Protein AF-A0A9W6XJE7-F1 (afdb_monomer_lite)

Organism: NCBI:txid1490495

Sequence (95 aa):
MEDYARTVHPLLSKLEAVMARRGRRKSQLAGIDLNWSVEDAAAFMTVVDMLATSNKQHFGDADARACLLTDASNTGWSIVVSQVRGWVDGKTVAE

Foldseek 3Di:
DVVLCVLCVVVVVQVVVVCVVQNDDPVSCPPDDDDDDPSNVVSVVVNVVVVVVVDDDDDDDPQWDWDWDKDADPVGIDIDIDTHNDDDPPDDPDD

Radius of gyration: 18.78 Å; chains: 1; bounding box: 41×26×46 Å

Structure (mmCIF, N/CA/C/O backbone):
data_AF-A0A9W6XJE7-F1
#
_entry.id   AF-A0A9W6XJE7-F1
#
loop_
_atom_site.group_PDB
_atom_site.id
_atom_site.type_symbol
_atom_site.label_atom_id
_atom_site.label_alt_id
_atom_site.label_comp_id
_atom_site.label_asym_id
_atom_site.label_entity_id
_atom_site.label_seq_id
_atom_site.pdbx_PDB_ins_code
_atom_site.Cartn_x
_atom_site.Cartn_y
_atom_site.Cartn_z
_atom_site.occupancy
_atom_site.B_iso_or_equiv
_atom_site.auth_seq_id
_atom_site.auth_comp_id
_atom_site.auth_asym_id
_atom_site.auth_atom_id
_atom_site.pdbx_PDB_model_num
ATOM 1 N N . MET A 1 1 ? 12.786 3.984 7.413 1.00 56.44 1 MET A N 1
ATOM 2 C CA . MET A 1 1 ? 12.170 4.741 6.297 1.00 56.44 1 MET A CA 1
ATOM 3 C C . MET A 1 1 ? 13.186 5.164 5.233 1.00 56.44 1 MET A C 1
ATOM 5 O O . MET A 1 1 ? 12.776 5.324 4.094 1.00 56.44 1 MET A O 1
ATOM 9 N N . GLU A 1 2 ? 14.487 5.287 5.549 1.00 56.19 2 GLU A N 1
ATOM 10 C CA . GLU A 1 2 ? 15.542 5.543 4.542 1.00 56.19 2 GLU A CA 1
ATOM 11 C C . GLU A 1 2 ? 15.591 4.507 3.408 1.00 56.19 2 GLU A C 1
ATOM 13 O O . GLU A 1 2 ? 15.889 4.867 2.272 1.00 56.19 2 GLU A O 1
ATOM 18 N N . ASP A 1 3 ? 15.252 3.246 3.687 1.00 78.31 3 ASP A N 1
ATOM 19 C CA . ASP A 1 3 ? 15.330 2.187 2.676 1.00 78.31 3 ASP A CA 1
ATOM 20 C C . ASP A 1 3 ? 14.194 2.266 1.642 1.00 78.31 3 ASP A C 1
ATOM 22 O O . ASP A 1 3 ? 14.429 2.120 0.449 1.00 78.31 3 ASP A O 1
ATOM 26 N N . TYR A 1 4 ? 12.982 2.652 2.062 1.00 84.00 4 TYR A N 1
ATOM 27 C CA . TYR A 1 4 ? 11.827 2.778 1.162 1.00 84.00 4 TYR A CA 1
ATOM 28 C C . TYR A 1 4 ? 12.077 3.772 0.024 1.00 84.00 4 TYR A C 1
ATOM 30 O O . TYR A 1 4 ? 11.832 3.472 -1.142 1.00 84.00 4 TYR A O 1
ATOM 38 N N . ALA A 1 5 ? 12.604 4.958 0.350 1.00 86.38 5 ALA A N 1
ATOM 39 C CA . ALA A 1 5 ? 12.897 5.975 -0.655 1.00 86.38 5 ALA A CA 1
ATOM 40 C C . ALA A 1 5 ? 13.918 5.468 -1.685 1.00 86.38 5 ALA A C 1
ATOM 42 O O . ALA A 1 5 ? 13.762 5.723 -2.877 1.00 86.38 5 ALA A O 1
ATOM 43 N N . ARG A 1 6 ? 14.925 4.706 -1.237 1.00 88.25 6 ARG A N 1
ATOM 44 C CA . ARG A 1 6 ? 15.942 4.110 -2.109 1.00 88.25 6 ARG A CA 1
ATOM 45 C C . ARG A 1 6 ? 15.355 3.014 -2.998 1.00 88.25 6 ARG A C 1
ATOM 47 O O . ARG A 1 6 ? 15.658 2.998 -4.185 1.00 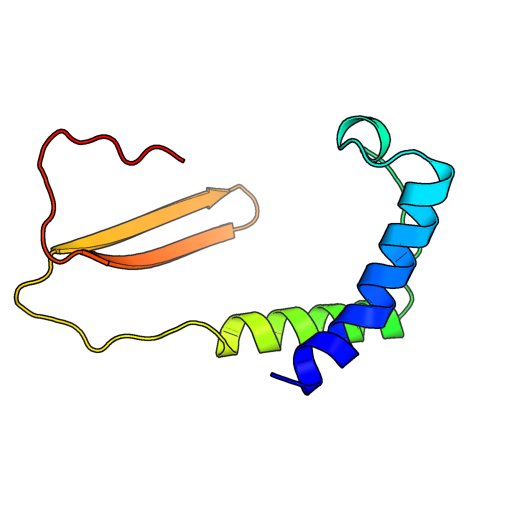88.25 6 ARG A O 1
ATOM 54 N N . THR A 1 7 ? 14.494 2.154 -2.458 1.00 88.50 7 THR A N 1
ATOM 55 C CA . THR A 1 7 ? 13.829 1.075 -3.207 1.00 88.50 7 THR A CA 1
ATOM 56 C C . THR A 1 7 ? 12.852 1.612 -4.253 1.00 88.50 7 THR A C 1
ATOM 58 O O . THR A 1 7 ? 12.774 1.081 -5.357 1.00 88.50 7 THR A O 1
ATOM 61 N N . VAL A 1 8 ? 12.132 2.696 -3.947 1.00 91.44 8 VAL A N 1
ATOM 62 C CA . VAL A 1 8 ? 11.158 3.306 -4.869 1.00 91.44 8 VAL A CA 1
ATOM 63 C C . VAL A 1 8 ? 11.827 4.151 -5.955 1.00 91.44 8 VAL A C 1
ATOM 65 O O . VAL A 1 8 ? 11.294 4.263 -7.060 1.00 91.44 8 VAL A O 1
ATOM 68 N N . HIS A 1 9 ? 12.983 4.757 -5.673 1.00 91.38 9 HIS A N 1
ATOM 69 C CA . HIS A 1 9 ? 13.608 5.738 -6.564 1.00 91.38 9 HIS A CA 1
ATOM 70 C C . HIS A 1 9 ? 13.817 5.261 -8.019 1.00 91.38 9 HIS A C 1
ATOM 72 O O . HIS A 1 9 ? 13.508 6.037 -8.931 1.00 91.38 9 HIS A O 1
ATOM 78 N N . PRO A 1 10 ? 14.267 4.019 -8.291 1.00 90.81 10 PRO A N 1
ATOM 79 C CA . PRO A 1 10 ? 14.405 3.517 -9.659 1.00 90.81 10 PRO A CA 1
ATOM 80 C C . PRO A 1 10 ? 13.066 3.445 -10.406 1.00 90.81 10 PRO A C 1
ATOM 82 O O . PRO A 1 10 ? 12.968 3.900 -11.548 1.00 90.81 10 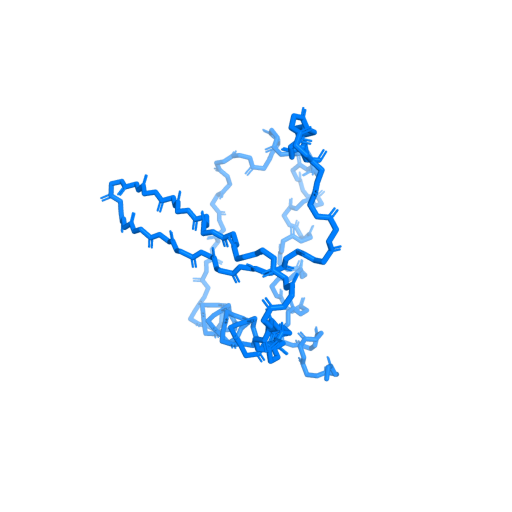PRO A O 1
ATOM 85 N N . LEU A 1 11 ? 12.013 2.957 -9.741 1.00 93.38 11 LEU A N 1
ATOM 86 C CA . LEU A 1 11 ? 10.664 2.856 -10.309 1.00 93.38 11 LEU A CA 1
ATOM 87 C C . LEU A 1 11 ? 10.087 4.244 -10.608 1.00 93.38 11 LEU A C 1
ATOM 89 O O . LEU A 1 11 ? 9.523 4.475 -11.679 1.00 93.38 11 LEU A O 1
ATOM 93 N N . LEU A 1 12 ? 10.284 5.192 -9.686 1.00 92.25 12 LEU A N 1
ATOM 94 C CA . LEU A 1 12 ? 9.851 6.575 -9.869 1.00 92.25 12 LEU A CA 1
ATOM 95 C C . LEU A 1 12 ? 10.596 7.245 -11.028 1.00 92.25 12 LEU A C 1
ATOM 97 O O . LEU A 1 12 ? 9.967 7.879 -11.870 1.00 92.25 12 LEU A O 1
ATOM 101 N N . SER A 1 13 ? 11.913 7.060 -11.122 1.00 92.69 13 SER A N 1
ATOM 102 C CA . SER A 1 13 ? 12.728 7.617 -12.211 1.00 92.69 13 SER A CA 1
ATOM 103 C C . SER A 1 13 ? 12.279 7.102 -13.580 1.00 92.69 13 SER A C 1
ATOM 105 O O . SER A 1 13 ? 12.211 7.859 -14.550 1.00 92.69 13 SER A O 1
ATOM 107 N N . LYS A 1 14 ? 11.912 5.819 -13.657 1.00 91.25 14 LYS A N 1
ATOM 108 C CA . LYS A 1 14 ? 11.363 5.205 -14.870 1.00 91.25 14 LYS A CA 1
ATOM 109 C C . LYS A 1 14 ? 10.026 5.834 -15.270 1.00 91.25 14 LYS A C 1
ATOM 111 O O . LYS A 1 14 ? 9.832 6.173 -16.439 1.00 91.25 14 LYS A O 1
ATOM 116 N N . LEU A 1 15 ? 9.123 6.023 -14.306 1.00 90.81 15 LEU A N 1
ATOM 117 C CA . LEU A 1 15 ? 7.840 6.684 -14.536 1.00 90.81 15 LEU A CA 1
ATOM 118 C C . LEU A 1 15 ? 8.033 8.145 -14.973 1.00 90.81 15 LEU A C 1
ATOM 120 O O . LEU A 1 15 ? 7.422 8.582 -15.946 1.00 90.81 15 LEU A O 1
ATOM 124 N N . GLU A 1 16 ? 8.938 8.877 -14.325 1.00 92.38 16 GLU A N 1
ATOM 125 C CA . GLU A 1 16 ? 9.280 10.260 -14.673 1.00 92.38 16 GLU A CA 1
ATOM 126 C C . GLU A 1 16 ? 9.809 10.387 -16.105 1.00 92.38 16 GLU A C 1
ATOM 128 O O . GLU A 1 16 ? 9.384 11.276 -16.845 1.00 92.38 16 GLU A O 1
ATOM 133 N N . ALA A 1 17 ? 10.670 9.466 -16.550 1.00 91.38 17 ALA A N 1
ATOM 134 C CA . ALA A 1 17 ? 11.182 9.460 -17.921 1.00 91.38 17 ALA A CA 1
ATOM 135 C C . ALA A 1 17 ? 10.062 9.317 -18.969 1.00 91.38 17 ALA A C 1
ATOM 137 O O . ALA A 1 17 ? 10.129 9.894 -20.057 1.00 91.38 17 ALA A O 1
ATOM 138 N N . VAL A 1 18 ? 9.012 8.566 -18.642 1.00 90.31 18 VAL A N 1
ATOM 139 C CA . VAL A 1 18 ? 7.836 8.378 -19.500 1.00 90.31 18 VAL A CA 1
ATOM 140 C C . VAL A 1 18 ? 6.941 9.614 -19.467 1.00 90.31 18 VAL A C 1
ATOM 142 O O . VAL A 1 18 ? 6.539 10.120 -20.519 1.00 90.31 18 VAL A O 1
ATOM 145 N N . MET A 1 19 ? 6.689 10.149 -18.272 1.00 92.56 19 MET A N 1
ATOM 146 C CA . MET A 1 19 ? 5.906 11.368 -18.067 1.00 92.56 19 MET A CA 1
ATOM 147 C C . MET A 1 19 ? 6.535 12.582 -18.756 1.00 92.56 19 MET A C 1
ATOM 149 O O . MET A 1 19 ? 5.815 13.410 -19.312 1.00 92.56 19 MET A O 1
ATOM 153 N N . ALA A 1 20 ? 7.866 12.674 -18.787 1.00 91.38 20 ALA A N 1
ATOM 154 C CA . ALA A 1 20 ? 8.587 13.725 -19.501 1.00 91.38 20 ALA A CA 1
ATOM 155 C C . ALA A 1 20 ? 8.354 13.682 -21.023 1.00 91.38 20 ALA A C 1
ATOM 157 O O . ALA A 1 20 ? 8.369 14.723 -21.674 1.00 91.38 20 ALA A O 1
ATOM 158 N N . ARG A 1 21 ? 8.107 12.496 -21.598 1.00 88.62 21 ARG A N 1
ATOM 159 C CA . ARG A 1 21 ? 7.890 12.310 -23.045 1.00 88.62 21 ARG A CA 1
ATOM 160 C C . ARG A 1 21 ? 6.430 12.466 -23.465 1.00 88.62 21 ARG A C 1
ATOM 162 O O . ARG A 1 21 ? 6.161 12.923 -24.570 1.00 88.62 21 ARG A O 1
ATOM 169 N N . ARG A 1 22 ? 5.489 12.034 -22.622 1.00 86.38 22 ARG A N 1
ATOM 170 C CA . ARG A 1 22 ? 4.054 11.937 -22.962 1.00 86.38 22 ARG A CA 1
ATOM 171 C C . ARG A 1 22 ? 3.193 13.021 -22.314 1.00 86.38 22 ARG A C 1
ATOM 173 O O . ARG A 1 22 ? 2.105 13.310 -22.805 1.00 86.38 22 ARG A O 1
ATOM 180 N N . GLY A 1 23 ? 3.683 13.640 -21.244 1.00 87.31 23 GLY A N 1
ATOM 181 C CA . GLY A 1 23 ? 2.914 14.524 -20.376 1.00 87.31 23 GLY A CA 1
ATOM 182 C C . GLY A 1 23 ? 2.507 13.831 -19.075 1.00 87.31 23 GLY A C 1
ATOM 183 O O . GLY A 1 23 ? 2.568 12.613 -18.938 1.00 87.31 23 GLY A O 1
ATOM 184 N N . ARG A 1 24 ? 2.119 14.634 -18.080 1.00 90.88 24 ARG A N 1
ATOM 185 C CA . ARG A 1 24 ? 1.914 14.178 -16.692 1.00 90.88 24 ARG A CA 1
ATOM 186 C C . ARG A 1 24 ? 0.452 13.852 -16.367 1.00 90.88 24 ARG A C 1
ATOM 188 O O . ARG A 1 24 ? 0.167 13.378 -15.273 1.00 90.88 24 ARG A O 1
ATOM 195 N N . ARG A 1 25 ? -0.494 14.141 -17.270 1.00 90.62 25 ARG A N 1
ATOM 196 C CA . ARG A 1 25 ? -1.927 13.925 -17.009 1.00 90.62 25 ARG A CA 1
ATOM 197 C C . ARG A 1 25 ? -2.290 12.454 -17.201 1.00 90.62 25 ARG A C 1
ATOM 199 O O . ARG A 1 25 ? -1.832 11.824 -18.148 1.00 90.62 25 ARG A O 1
ATOM 206 N N . LYS A 1 26 ? -3.202 11.936 -16.372 1.00 84.44 26 LYS A N 1
ATOM 207 C CA . LYS A 1 26 ? -3.693 10.545 -16.445 1.00 84.44 26 LYS A CA 1
ATOM 208 C C . LYS A 1 26 ? -4.180 10.156 -17.848 1.00 84.44 26 LYS A C 1
ATOM 210 O O . LYS A 1 26 ? -3.861 9.074 -18.320 1.00 84.44 26 LYS A O 1
ATOM 215 N N . SER A 1 27 ? -4.879 11.057 -18.543 1.00 90.25 27 SER A N 1
ATOM 216 C CA . SER A 1 27 ? -5.339 10.834 -19.923 1.00 90.25 27 SER A CA 1
ATOM 217 C C . SER A 1 27 ? -4.207 10.688 -20.945 1.00 90.25 27 SER A C 1
ATOM 219 O O . SER A 1 27 ? -4.400 10.042 -21.965 1.00 90.25 27 SER A O 1
ATOM 221 N N . GLN A 1 28 ? -3.030 11.260 -20.678 1.00 87.06 28 GLN A N 1
ATOM 222 C CA . GLN A 1 28 ? -1.845 11.163 -21.539 1.00 87.06 28 GLN A CA 1
ATOM 223 C C . GLN A 1 28 ? -1.009 9.908 -21.250 1.00 87.06 28 GLN A C 1
ATOM 225 O O . GLN A 1 28 ? -0.194 9.510 -22.080 1.00 87.06 28 GLN A O 1
ATOM 230 N N . LEU A 1 29 ? -1.200 9.310 -20.070 1.00 86.44 29 LEU A N 1
ATOM 231 C CA . LEU A 1 29 ? -0.489 8.117 -19.608 1.00 86.44 29 LEU A CA 1
ATOM 232 C C . LEU A 1 29 ? -1.300 6.827 -19.782 1.00 86.44 29 LEU A C 1
ATOM 234 O O . LEU A 1 29 ? -0.763 5.732 -19.626 1.00 86.44 29 LEU A O 1
ATOM 238 N N . ALA A 1 30 ? -2.589 6.946 -20.101 1.00 87.00 30 ALA A N 1
ATOM 239 C CA . ALA A 1 30 ? -3.456 5.808 -20.353 1.00 87.00 30 ALA A CA 1
ATOM 240 C C . ALA A 1 30 ? -2.948 4.992 -21.555 1.00 87.00 30 ALA A C 1
ATOM 242 O O . ALA A 1 30 ? -2.696 5.545 -22.625 1.00 87.00 30 ALA A O 1
ATOM 243 N N . GLY A 1 31 ? -2.807 3.677 -21.370 1.00 82.56 31 GLY A N 1
ATOM 244 C CA . GLY A 1 31 ? -2.368 2.757 -22.425 1.00 82.56 31 GLY A CA 1
ATOM 245 C C . GLY A 1 31 ? -0.878 2.833 -22.767 1.00 82.56 31 GLY A C 1
ATOM 246 O O . GLY A 1 31 ? -0.487 2.384 -23.839 1.00 82.56 31 GLY A O 1
ATOM 247 N N . ILE A 1 32 ? -0.041 3.418 -21.903 1.00 84.81 32 ILE A N 1
ATOM 248 C CA . ILE A 1 32 ? 1.409 3.344 -22.090 1.00 84.81 32 ILE A CA 1
ATOM 249 C C . ILE A 1 32 ? 1.914 1.955 -21.714 1.00 84.81 32 ILE A C 1
ATOM 251 O O . ILE A 1 32 ? 1.773 1.527 -20.569 1.00 84.81 32 ILE A O 1
ATOM 255 N N . ASP A 1 33 ? 2.619 1.333 -22.653 1.00 81.50 33 ASP A N 1
ATOM 256 C CA . ASP A 1 33 ? 3.433 0.160 -22.375 1.00 81.50 33 ASP A CA 1
ATOM 257 C C . ASP A 1 33 ? 4.746 0.577 -21.707 1.00 81.50 33 ASP A C 1
ATOM 259 O O . ASP A 1 33 ? 5.601 1.259 -22.282 1.00 81.50 33 ASP A O 1
ATOM 263 N N . LEU A 1 34 ? 4.898 0.162 -20.453 1.00 86.81 34 LEU A N 1
ATOM 264 C CA . LEU A 1 34 ? 6.165 0.198 -19.739 1.00 86.81 34 LEU A CA 1
ATOM 265 C C . LEU A 1 34 ? 6.887 -1.123 -19.985 1.00 86.81 34 LEU A C 1
ATOM 267 O O . LEU A 1 34 ? 6.343 -2.186 -19.711 1.00 86.81 34 LEU A O 1
ATOM 271 N N . ASN A 1 35 ? 8.131 -1.069 -20.456 1.00 88.56 35 ASN A N 1
ATOM 272 C CA . ASN A 1 35 ? 8.968 -2.263 -20.494 1.00 88.56 35 ASN A CA 1
ATOM 273 C C . ASN A 1 35 ? 9.462 -2.579 -19.078 1.00 88.56 35 ASN A C 1
ATOM 275 O O . ASN A 1 35 ? 10.258 -1.808 -18.543 1.00 88.56 35 ASN A O 1
ATOM 279 N N . TRP A 1 36 ? 9.014 -3.684 -18.490 1.00 90.06 36 TRP A N 1
ATOM 280 C CA . TRP A 1 36 ? 9.436 -4.137 -17.163 1.00 90.06 36 TRP A CA 1
ATOM 281 C C . TRP A 1 36 ? 10.592 -5.125 -17.279 1.00 90.06 36 TRP A C 1
ATOM 283 O O . TRP A 1 36 ? 10.452 -6.164 -17.923 1.00 90.06 36 TRP A O 1
ATOM 293 N N . SER A 1 37 ? 11.729 -4.807 -16.660 1.00 91.44 37 SER A N 1
ATOM 294 C CA . SER A 1 37 ? 12.789 -5.796 -16.473 1.00 91.44 37 SER A CA 1
ATOM 295 C C . SER A 1 37 ? 12.493 -6.695 -15.266 1.00 91.44 37 SER A C 1
ATOM 297 O O . SER A 1 37 ? 11.583 -6.430 -14.473 1.00 91.44 37 SER A O 1
ATOM 299 N N . VAL A 1 38 ? 13.276 -7.765 -15.111 1.00 93.12 38 VAL A N 1
ATOM 300 C CA . VAL A 1 38 ? 13.189 -8.653 -13.939 1.00 93.12 38 VAL A CA 1
ATOM 301 C C . VAL A 1 38 ? 13.498 -7.874 -12.656 1.00 93.12 38 VAL A C 1
ATOM 303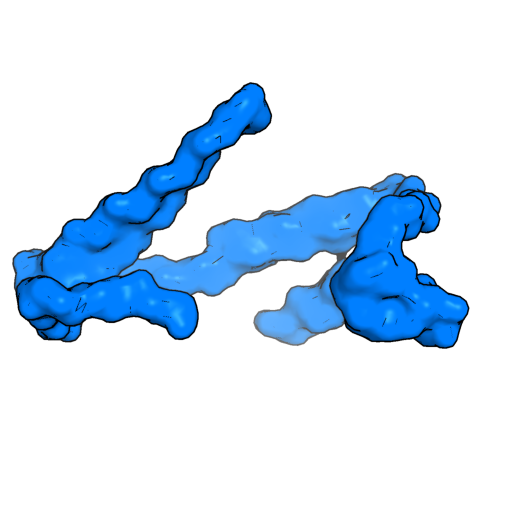 O O . VAL A 1 38 ? 12.847 -8.067 -11.632 1.00 93.12 38 VAL A O 1
ATOM 306 N N . GLU A 1 39 ? 14.444 -6.941 -12.728 1.00 90.38 39 GLU A N 1
ATOM 307 C CA . GLU A 1 39 ?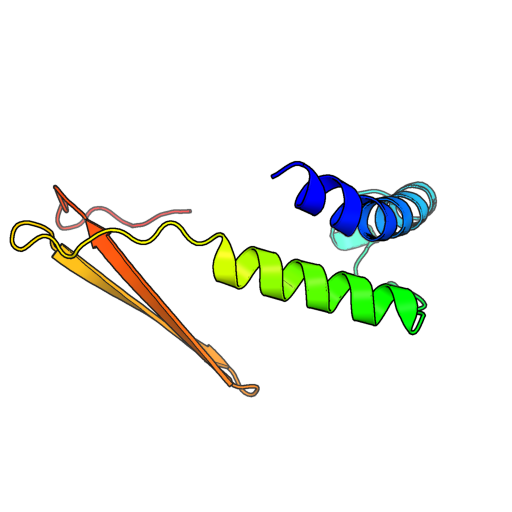 14.852 -6.080 -11.621 1.00 90.38 39 GLU A CA 1
ATOM 308 C C . GLU A 1 39 ? 13.751 -5.081 -11.245 1.00 90.38 39 GLU A C 1
ATOM 310 O O . GLU A 1 39 ? 13.497 -4.886 -10.058 1.00 90.38 39 GLU A O 1
ATOM 315 N N . ASP A 1 40 ? 13.055 -4.495 -12.228 1.00 90.94 40 ASP A N 1
ATOM 316 C CA . ASP A 1 40 ? 11.913 -3.608 -11.967 1.00 90.94 40 ASP A CA 1
ATOM 317 C C . ASP A 1 40 ? 10.791 -4.356 -11.239 1.00 90.94 40 ASP A C 1
ATOM 319 O O . ASP A 1 40 ? 10.227 -3.856 -10.264 1.00 90.94 40 ASP A O 1
ATOM 323 N N . ALA A 1 41 ? 10.475 -5.573 -11.695 1.00 91.94 41 ALA A N 1
ATOM 324 C CA . ALA A 1 41 ? 9.448 -6.403 -11.079 1.00 91.94 41 ALA A CA 1
ATO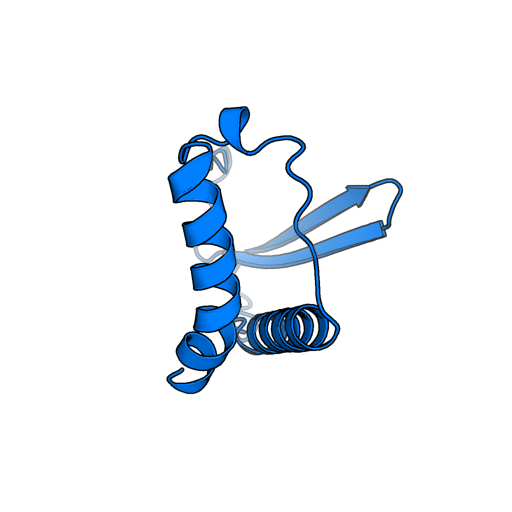M 325 C C . ALA A 1 41 ? 9.821 -6.771 -9.634 1.00 91.94 41 ALA A C 1
ATOM 327 O O . ALA A 1 41 ? 8.996 -6.639 -8.730 1.00 91.94 41 ALA A O 1
ATOM 328 N N . ALA A 1 42 ? 11.077 -7.160 -9.395 1.00 91.62 42 ALA A N 1
ATOM 329 C CA . ALA A 1 42 ? 11.579 -7.461 -8.057 1.00 91.62 42 ALA A CA 1
ATOM 330 C C . ALA A 1 42 ? 11.555 -6.229 -7.133 1.00 91.62 42 ALA A C 1
ATOM 332 O O . ALA A 1 42 ? 11.127 -6.321 -5.979 1.00 91.62 42 ALA A O 1
ATOM 333 N N . ALA A 1 43 ? 11.956 -5.059 -7.641 1.00 91.00 43 ALA A N 1
ATOM 334 C CA . ALA A 1 43 ? 11.898 -3.807 -6.892 1.00 91.00 43 ALA A CA 1
ATOM 335 C C . ALA A 1 43 ? 10.452 -3.430 -6.545 1.00 91.00 43 ALA A C 1
ATOM 337 O O . ALA A 1 43 ? 10.174 -3.057 -5.408 1.00 91.00 43 ALA A O 1
ATOM 338 N N . PHE A 1 44 ? 9.512 -3.583 -7.483 1.00 92.31 44 PHE A N 1
ATOM 339 C CA . PHE A 1 44 ? 8.097 -3.309 -7.234 1.00 92.31 44 PHE A CA 1
ATOM 340 C C . PHE A 1 44 ? 7.506 -4.241 -6.180 1.00 92.31 44 PHE A C 1
ATOM 342 O O . PHE A 1 44 ? 6.853 -3.762 -5.256 1.00 92.31 44 PHE A O 1
ATOM 349 N N . MET A 1 45 ? 7.794 -5.543 -6.250 1.00 93.06 45 MET A N 1
ATOM 350 C CA . MET A 1 45 ? 7.376 -6.489 -5.210 1.00 93.06 45 MET A CA 1
ATOM 351 C C . MET A 1 45 ? 7.954 -6.122 -3.841 1.00 93.06 45 MET A C 1
ATOM 353 O O . MET A 1 45 ? 7.234 -6.130 -2.848 1.00 93.06 45 MET A O 1
ATOM 357 N N . THR A 1 46 ? 9.215 -5.690 -3.792 1.00 91.69 46 THR A N 1
ATOM 358 C CA . THR A 1 46 ? 9.834 -5.213 -2.547 1.00 91.69 46 THR A CA 1
ATOM 359 C C . THR A 1 46 ? 9.099 -3.990 -1.984 1.00 91.69 46 THR A C 1
ATOM 361 O O . THR A 1 46 ? 8.861 -3.908 -0.781 1.00 91.69 46 THR A O 1
ATOM 364 N N . VAL A 1 47 ? 8.695 -3.041 -2.838 1.00 91.50 47 VAL A N 1
ATOM 365 C CA . VAL A 1 47 ? 7.884 -1.883 -2.420 1.00 91.50 47 VAL A CA 1
ATOM 366 C C . VAL A 1 47 ? 6.525 -2.326 -1.878 1.00 91.50 47 VAL A C 1
ATOM 368 O O . VAL A 1 47 ? 6.089 -1.798 -0.857 1.00 91.50 47 VAL A O 1
ATOM 371 N N . VAL A 1 48 ? 5.868 -3.300 -2.515 1.00 90.75 48 VAL A N 1
ATOM 372 C CA . VAL A 1 48 ? 4.593 -3.864 -2.040 1.00 90.75 48 VAL A CA 1
ATOM 373 C C . VAL A 1 48 ? 4.749 -4.487 -0.647 1.00 90.75 48 VAL A C 1
ATOM 375 O O . VAL A 1 48 ? 3.941 -4.196 0.236 1.00 90.75 48 VAL A O 1
ATOM 378 N N . ASP A 1 49 ? 5.817 -5.248 -0.404 1.00 89.75 49 ASP A N 1
ATOM 379 C CA . ASP A 1 49 ? 6.102 -5.840 0.912 1.00 89.75 49 ASP A CA 1
ATOM 380 C C . ASP A 1 49 ? 6.389 -4.771 1.981 1.00 89.75 49 ASP A C 1
ATOM 382 O O . ASP A 1 49 ? 5.898 -4.840 3.116 1.00 89.75 49 ASP A O 1
ATOM 386 N N . MET A 1 50 ? 7.144 -3.728 1.623 1.00 88.94 50 MET A N 1
ATOM 387 C CA . MET A 1 50 ? 7.370 -2.583 2.509 1.00 88.94 50 MET A CA 1
ATOM 388 C C . MET A 1 50 ? 6.059 -1.862 2.842 1.00 88.94 50 MET A C 1
ATOM 390 O O . MET A 1 50 ? 5.848 -1.475 3.989 1.00 88.94 50 MET A O 1
ATOM 394 N N . LEU A 1 51 ? 5.151 -1.703 1.874 1.00 86.31 51 LEU A N 1
ATOM 395 C CA . LEU A 1 51 ? 3.837 -1.104 2.112 1.00 86.31 51 LEU A CA 1
ATOM 396 C C . LEU A 1 51 ? 2.992 -1.964 3.054 1.00 86.31 51 LEU A C 1
ATOM 398 O O . LEU A 1 51 ? 2.428 -1.427 4.010 1.00 86.31 51 LEU A O 1
ATOM 402 N N . ALA A 1 52 ? 2.968 -3.282 2.845 1.00 83.19 52 ALA A N 1
ATOM 403 C CA . ALA A 1 52 ? 2.241 -4.220 3.698 1.00 83.19 52 ALA A CA 1
ATOM 404 C C . ALA A 1 52 ? 2.698 -4.147 5.167 1.00 83.19 52 ALA A C 1
ATOM 406 O O . ALA A 1 52 ? 1.877 -4.194 6.083 1.00 83.19 52 ALA A O 1
ATOM 407 N N . THR A 1 53 ? 4.002 -3.970 5.391 1.00 80.38 53 THR A N 1
ATOM 408 C CA . THR A 1 53 ? 4.611 -3.889 6.730 1.00 80.38 53 THR A CA 1
ATOM 409 C C . THR A 1 53 ? 4.614 -2.478 7.327 1.00 80.38 53 THR A C 1
ATOM 411 O O . THR A 1 53 ? 4.791 -2.320 8.533 1.00 80.38 53 THR A O 1
ATOM 414 N N . SER A 1 54 ? 4.378 -1.442 6.516 1.00 80.81 54 SER A N 1
ATOM 415 C CA . SER A 1 54 ? 4.331 -0.040 6.964 1.00 80.81 54 SER A CA 1
ATOM 416 C C . SER A 1 54 ? 3.004 0.379 7.599 1.00 80.81 54 SER A C 1
ATOM 418 O O . SER A 1 54 ? 2.894 1.491 8.127 1.00 80.81 54 SER A O 1
ATOM 420 N N . ASN A 1 55 ? 1.985 -0.481 7.530 1.00 75.62 55 ASN A N 1
ATOM 421 C CA . ASN A 1 55 ? 0.644 -0.124 7.956 1.00 75.62 55 ASN A CA 1
ATOM 422 C C . ASN A 1 55 ? 0.609 0.125 9.472 1.00 75.62 55 ASN A C 1
ATOM 424 O O . ASN A 1 55 ? 1.008 -0.726 10.269 1.00 75.62 55 ASN A O 1
ATOM 428 N N . LYS A 1 56 ? 0.140 1.310 9.881 1.00 75.00 56 LYS A N 1
ATOM 429 C CA . LYS A 1 56 ? 0.047 1.669 11.299 1.00 75.00 56 LYS A CA 1
ATOM 430 C C . LYS A 1 56 ? -1.058 0.846 11.940 1.00 75.00 56 LYS A C 1
ATOM 432 O O . LYS A 1 56 ? -2.239 1.154 11.802 1.00 75.00 56 LYS A O 1
ATOM 437 N N . GLN A 1 57 ? -0.664 -0.195 12.655 1.00 79.94 57 GLN A N 1
ATOM 438 C CA . GLN A 1 57 ? -1.589 -0.963 13.468 1.00 79.94 57 GLN A CA 1
ATOM 439 C C . GLN A 1 57 ? -1.867 -0.216 14.771 1.00 79.94 57 GLN A C 1
ATOM 441 O O . GLN A 1 57 ? -0.965 0.321 15.416 1.00 79.94 57 GLN A O 1
ATOM 446 N N . HIS A 1 58 ? -3.136 -0.187 15.153 1.00 79.81 58 HIS A N 1
ATOM 447 C CA . HIS A 1 58 ? -3.576 0.318 16.442 1.00 79.81 58 HIS A CA 1
ATOM 448 C C . HIS A 1 58 ? -4.165 -0.839 17.243 1.00 79.81 58 HIS A C 1
ATOM 450 O O . HIS A 1 58 ? -4.848 -1.696 16.684 1.00 79.81 58 HIS A O 1
ATOM 456 N N . PHE A 1 59 ? -3.921 -0.852 18.553 1.00 86.31 59 PHE A N 1
ATOM 457 C CA . PHE A 1 59 ? -4.649 -1.748 19.446 1.00 86.31 59 PHE A CA 1
ATOM 458 C C . PHE A 1 59 ? -6.143 -1.447 19.364 1.00 86.31 59 PHE A C 1
ATOM 460 O O . PHE A 1 59 ? -6.530 -0.281 19.239 1.00 86.31 59 PHE A O 1
ATOM 467 N N . GLY A 1 60 ? -6.960 -2.498 19.422 1.00 86.38 60 GLY A N 1
ATOM 468 C CA . GLY A 1 60 ? -8.407 -2.348 19.458 1.00 86.38 60 GLY A CA 1
ATOM 469 C C . GLY A 1 60 ? -8.826 -1.526 20.672 1.00 86.38 60 GLY A C 1
ATOM 470 O O . GLY A 1 60 ? -8.336 -1.745 21.779 1.00 86.38 60 GLY A O 1
ATOM 471 N N . ASP A 1 61 ? -9.718 -0.576 20.442 1.00 90.50 61 ASP A N 1
ATOM 472 C CA . ASP A 1 61 ? -10.320 0.252 21.470 1.00 90.50 61 ASP A CA 1
ATOM 473 C C . ASP A 1 61 ? -11.798 -0.109 21.624 1.00 90.50 61 ASP A C 1
ATOM 475 O O . ASP A 1 61 ? -12.561 -0.042 20.660 1.00 90.50 61 ASP A O 1
ATOM 479 N N . ALA A 1 62 ? -12.191 -0.487 22.841 1.00 89.81 62 ALA A N 1
ATOM 480 C CA . ALA A 1 62 ? -13.559 -0.873 23.165 1.00 89.81 62 ALA A CA 1
ATOM 481 C C . ALA A 1 62 ? -14.565 0.280 23.001 1.00 89.81 62 ALA A C 1
ATOM 483 O O . ALA A 1 62 ? -15.739 0.023 22.740 1.00 89.81 62 ALA A O 1
ATOM 484 N N . ASP A 1 63 ? -14.105 1.530 23.106 1.00 91.62 63 ASP A N 1
ATOM 485 C CA . ASP A 1 63 ? -14.944 2.723 22.966 1.00 91.62 63 ASP A CA 1
ATOM 486 C C . ASP A 1 63 ? -14.991 3.245 21.517 1.00 91.62 63 ASP A C 1
ATOM 488 O O . ASP A 1 63 ? -15.736 4.178 21.195 1.00 91.62 63 ASP A O 1
ATOM 492 N N . ALA A 1 64 ? -14.197 2.661 20.613 1.00 92.19 64 ALA A N 1
ATOM 493 C CA . ALA A 1 64 ? -14.201 3.015 19.201 1.00 92.19 64 ALA A CA 1
ATOM 494 C C . ALA A 1 64 ? -15.209 2.168 18.412 1.00 92.19 64 ALA A C 1
ATOM 496 O O . ALA A 1 64 ? -15.415 0.981 18.659 1.00 92.19 64 ALA A O 1
ATOM 497 N N . ARG A 1 65 ? -15.814 2.770 17.384 1.00 91.00 65 ARG A N 1
ATOM 498 C CA . ARG A 1 65 ? -16.628 2.023 16.416 1.00 91.00 65 ARG A CA 1
ATOM 499 C C . ARG A 1 65 ? -15.714 1.368 15.388 1.00 91.00 65 ARG A C 1
ATOM 501 O O . ARG A 1 65 ? -14.926 2.058 14.742 1.00 91.00 65 ARG A O 1
ATOM 508 N N . ALA A 1 66 ? -15.838 0.053 15.227 1.00 90.94 66 ALA A N 1
ATOM 509 C CA . ALA A 1 66 ? -15.162 -0.685 14.169 1.00 90.94 66 ALA A CA 1
ATOM 510 C C . ALA A 1 66 ? -15.867 -0.449 12.824 1.00 90.94 66 ALA A C 1
ATOM 512 O O . ALA A 1 66 ? -17.084 -0.598 12.711 1.00 90.94 66 ALA A O 1
ATOM 513 N N . CYS A 1 67 ? -15.091 -0.105 11.801 1.00 89.62 67 CYS A N 1
ATOM 514 C CA . CYS A 1 67 ? -15.551 0.061 10.429 1.00 89.62 67 CYS A CA 1
ATOM 515 C C . CYS A 1 67 ? -14.925 -1.031 9.561 1.00 89.62 67 CYS A C 1
ATOM 517 O O . CYS A 1 67 ? -13.699 -1.128 9.473 1.00 89.62 67 CYS A O 1
ATOM 519 N N . LEU A 1 68 ? -15.773 -1.829 8.913 1.00 91.62 68 LEU A N 1
ATOM 520 C CA . LEU A 1 68 ? -15.376 -2.835 7.935 1.00 91.62 68 LEU A CA 1
ATOM 521 C C . LEU A 1 68 ? -15.641 -2.289 6.531 1.00 91.62 68 LEU A C 1
ATOM 523 O O . LEU A 1 68 ? -16.791 -2.032 6.178 1.00 91.62 68 LEU A O 1
ATOM 527 N N . LEU A 1 69 ? -14.583 -2.120 5.744 1.00 90.19 69 LEU A N 1
ATOM 528 C CA . LEU A 1 69 ? -14.664 -1.743 4.339 1.00 90.19 69 LEU A CA 1
ATOM 529 C C . LEU A 1 69 ? -14.287 -2.956 3.501 1.00 90.19 69 LEU A C 1
ATOM 531 O O . LEU A 1 69 ? -13.224 -3.545 3.698 1.00 90.19 69 LEU A O 1
ATOM 535 N N . THR A 1 70 ? -15.162 -3.327 2.576 1.00 93.94 70 THR A N 1
ATOM 536 C CA . THR A 1 70 ? -14.959 -4.466 1.684 1.00 93.94 70 THR A CA 1
ATOM 537 C C . THR A 1 70 ? -15.107 -4.008 0.249 1.00 93.94 70 THR A C 1
ATOM 539 O O . THR A 1 70 ? -16.077 -3.322 -0.069 1.00 93.94 70 THR A O 1
ATOM 542 N N . ASP A 1 71 ? -14.198 -4.439 -0.612 1.00 93.94 71 ASP A N 1
ATOM 543 C CA . ASP A 1 71 ? -14.331 -4.278 -2.055 1.00 93.94 71 ASP A CA 1
ATOM 544 C C . ASP A 1 71 ? -14.082 -5.622 -2.739 1.00 93.94 71 ASP A C 1
ATOM 546 O O . ASP A 1 71 ? -13.248 -6.413 -2.290 1.00 93.94 71 ASP A O 1
ATOM 550 N N . ALA A 1 72 ? -14.831 -5.908 -3.800 1.00 95.50 72 ALA A N 1
ATOM 551 C CA . ALA A 1 72 ? -14.742 -7.166 -4.526 1.00 95.50 72 ALA A CA 1
ATOM 552 C C . ALA A 1 72 ? -14.824 -6.923 -6.032 1.00 95.50 72 ALA A C 1
ATOM 554 O O . ALA A 1 72 ? -15.625 -6.130 -6.520 1.00 95.50 72 ALA A O 1
ATOM 555 N N . SER A 1 73 ? -14.007 -7.658 -6.775 1.00 94.19 73 SER A N 1
ATOM 556 C CA . SER A 1 73 ? -13.921 -7.600 -8.228 1.00 94.19 73 SER A CA 1
ATOM 557 C C . SER A 1 73 ? -13.790 -9.007 -8.813 1.00 94.19 73 SER A C 1
ATOM 559 O O . SER A 1 73 ? -13.617 -9.992 -8.094 1.00 94.19 73 SER A O 1
ATOM 561 N N . ASN A 1 74 ? -13.812 -9.110 -10.143 1.00 91.50 74 ASN A N 1
ATOM 562 C CA . ASN A 1 74 ? -13.631 -10.387 -10.842 1.00 91.50 74 ASN A CA 1
ATOM 563 C C . ASN A 1 74 ? -12.260 -11.038 -10.591 1.00 91.50 74 ASN A C 1
ATOM 565 O O . ASN A 1 74 ? -12.094 -12.222 -10.871 1.00 91.50 74 ASN A O 1
ATOM 569 N N . THR A 1 75 ? -11.274 -10.282 -10.102 1.00 90.56 75 THR A N 1
ATOM 570 C CA . THR A 1 75 ? -9.912 -10.772 -9.854 1.00 90.56 75 THR A CA 1
ATOM 571 C C . THR A 1 75 ? -9.626 -11.041 -8.377 1.00 90.56 75 THR A C 1
ATOM 573 O O . THR A 1 75 ? -8.555 -11.557 -8.064 1.00 90.56 75 THR A O 1
ATOM 576 N N . GLY A 1 76 ? -10.555 -10.731 -7.466 1.00 91.62 76 GLY A N 1
ATOM 577 C CA . GLY A 1 76 ? -10.380 -10.976 -6.035 1.00 91.62 76 GLY A CA 1
ATOM 578 C C . GLY A 1 76 ? -11.175 -10.026 -5.144 1.00 91.62 76 GLY A C 1
ATOM 579 O O . GLY A 1 76 ? -12.040 -9.285 -5.605 1.00 91.62 76 GLY A O 1
ATOM 580 N N . TRP A 1 77 ? -10.866 -10.045 -3.850 1.00 93.56 77 TRP A N 1
ATOM 581 C CA . TRP A 1 77 ? -11.507 -9.218 -2.829 1.00 93.56 77 TRP A CA 1
ATOM 582 C C . TRP A 1 77 ? -10.463 -8.553 -1.929 1.00 93.56 77 TRP A C 1
ATOM 584 O O . TRP A 1 77 ? -9.339 -9.037 -1.800 1.00 93.56 77 TRP A O 1
ATOM 594 N N . SER A 1 78 ? -10.844 -7.446 -1.298 1.00 90.31 78 SER A N 1
ATOM 595 C CA . SER A 1 78 ? -10.035 -6.733 -0.314 1.00 90.31 78 SER A CA 1
ATOM 596 C C . SER A 1 78 ? -10.877 -6.344 0.900 1.00 90.31 78 SER A C 1
ATOM 598 O O . SER A 1 78 ? -12.080 -6.094 0.793 1.00 90.31 78 SER A O 1
ATOM 600 N N . ILE A 1 79 ? -10.239 -6.334 2.071 1.00 91.75 79 ILE A N 1
ATOM 601 C CA . ILE A 1 79 ? -10.855 -5.949 3.340 1.00 91.75 79 ILE A CA 1
ATOM 602 C C . ILE A 1 79 ? -9.932 -4.965 4.052 1.00 91.75 79 ILE A C 1
ATOM 604 O O . ILE A 1 79 ? -8.743 -5.234 4.221 1.00 91.75 79 ILE A O 1
ATOM 608 N N . VAL A 1 80 ? -10.498 -3.859 4.529 1.00 89.06 80 VAL A N 1
ATOM 609 C CA . VAL A 1 80 ? -9.842 -2.923 5.444 1.00 89.06 80 VAL A CA 1
ATOM 610 C C . VAL A 1 80 ? -10.688 -2.806 6.706 1.00 89.06 80 VAL A C 1
ATOM 612 O O . VAL A 1 80 ? -11.881 -2.514 6.641 1.00 89.06 80 VAL A O 1
ATOM 615 N N . VAL A 1 81 ? -10.061 -3.022 7.863 1.00 89.88 81 VAL A N 1
ATOM 616 C CA . VAL A 1 81 ? -10.675 -2.790 9.175 1.00 89.88 81 VAL A CA 1
ATOM 617 C C . VAL A 1 81 ? -10.026 -1.565 9.799 1.00 89.88 81 VAL A C 1
ATOM 619 O O . VAL A 1 81 ? -8.803 -1.495 9.914 1.00 89.88 81 VAL A O 1
ATOM 622 N N . SER A 1 82 ? -10.849 -0.603 10.204 1.00 90.25 82 SER A N 1
ATOM 623 C CA . SER A 1 82 ? -10.417 0.604 10.910 1.00 90.25 82 SER A CA 1
ATOM 624 C C . SER A 1 82 ? -11.280 0.839 12.149 1.00 90.25 82 SER A C 1
ATOM 626 O O . SER A 1 82 ? -12.338 0.229 12.301 1.00 90.25 82 SER A O 1
ATOM 628 N N . GLN A 1 83 ? -10.835 1.719 13.043 1.00 91.75 83 GLN A N 1
ATOM 629 C CA . GLN A 1 83 ? -11.580 2.114 14.237 1.00 91.75 83 GLN A CA 1
ATOM 630 C C . GLN A 1 83 ? -11.713 3.636 14.323 1.00 91.75 83 GLN A C 1
ATOM 632 O O . GLN A 1 83 ? -10.750 4.365 14.080 1.00 91.75 83 GLN A O 1
ATOM 637 N N . VAL A 1 84 ? -12.905 4.122 14.678 1.00 90.19 84 VAL A N 1
ATOM 638 C CA . VAL A 1 84 ? -13.233 5.554 14.720 1.00 90.19 84 VAL A CA 1
ATOM 639 C C . VAL A 1 84 ? -13.705 5.950 16.121 1.00 90.19 84 VAL A C 1
ATOM 641 O O . VAL A 1 84 ? -14.794 5.572 16.560 1.00 90.19 84 VAL A O 1
ATOM 644 N N . ARG A 1 85 ? -12.890 6.756 16.814 1.00 87.81 85 ARG A N 1
ATOM 645 C CA . ARG A 1 85 ? -13.242 7.428 18.076 1.00 87.81 85 ARG A CA 1
ATOM 646 C C . ARG A 1 85 ? -14.024 8.703 17.740 1.00 87.81 85 ARG A C 1
ATOM 648 O O . ARG A 1 85 ? -13.430 9.670 17.278 1.00 87.81 85 ARG A O 1
ATOM 655 N N . GLY A 1 86 ? -15.345 8.707 17.912 1.00 88.00 86 GLY A N 1
ATOM 656 C CA . GLY A 1 86 ? -16.185 9.883 17.611 1.00 88.00 86 GLY A CA 1
ATOM 657 C C . GLY A 1 86 ? -16.925 9.825 16.272 1.00 88.00 86 GLY A C 1
ATOM 658 O O . GLY A 1 86 ? -17.020 10.819 15.557 1.00 88.00 86 GLY A O 1
ATOM 659 N N . TRP A 1 87 ? -17.449 8.655 15.920 1.00 87.81 87 TRP A N 1
ATOM 660 C CA . TRP A 1 87 ? -18.343 8.507 14.772 1.00 87.81 87 TRP A CA 1
ATOM 661 C C . TRP A 1 87 ? -19.584 9.405 14.889 1.00 87.81 87 TRP A C 1
ATOM 663 O O . TRP A 1 87 ? -20.245 9.421 15.932 1.00 87.81 87 TRP A O 1
ATOM 673 N N . VAL A 1 88 ? -19.913 10.098 13.798 1.00 87.81 88 VAL A N 1
ATOM 674 C CA . VAL A 1 88 ? -21.068 10.997 13.683 1.00 87.81 88 VAL A CA 1
ATOM 675 C C . VAL A 1 88 ? -22.055 10.401 12.686 1.00 87.81 88 VAL A C 1
ATOM 677 O O . VAL A 1 88 ? -21.743 10.277 11.502 1.00 87.81 88 VAL A O 1
ATOM 680 N N . ASP A 1 89 ? -23.246 10.047 13.161 1.00 86.88 89 ASP A N 1
ATOM 681 C CA . ASP A 1 89 ? -24.282 9.449 12.321 1.00 86.88 89 ASP A CA 1
ATOM 682 C C . ASP A 1 89 ? -24.757 10.426 11.233 1.00 86.88 89 ASP A C 1
ATOM 684 O O . ASP A 1 89 ? -24.903 11.626 11.461 1.00 86.88 89 ASP A O 1
ATOM 688 N N . GLY A 1 90 ? -24.962 9.912 10.017 1.00 83.69 90 GLY A N 1
ATOM 689 C CA . GLY A 1 90 ? -25.392 10.708 8.862 1.00 83.69 90 GLY A CA 1
ATOM 690 C C . GLY A 1 90 ? -24.304 11.576 8.218 1.00 83.69 90 GLY A C 1
ATOM 691 O O . GLY A 1 90 ? -24.563 12.200 7.190 1.00 83.69 90 GLY A O 1
ATOM 692 N N . LYS A 1 91 ? -23.077 11.605 8.760 1.00 82.44 91 LYS A N 1
ATOM 693 C CA . LYS A 1 91 ? -21.942 12.261 8.103 1.00 82.44 91 LYS A CA 1
ATOM 694 C C . LYS A 1 91 ? -21.392 11.347 7.009 1.00 82.44 91 LYS A C 1
ATOM 696 O O . LYS A 1 91 ? -20.860 10.278 7.295 1.00 82.44 91 LYS A O 1
ATOM 701 N N . THR A 1 92 ? -21.514 11.769 5.753 1.00 73.81 92 THR A N 1
ATOM 702 C CA . THR A 1 92 ? -20.940 11.040 4.618 1.00 73.81 92 THR A CA 1
ATOM 703 C C . THR A 1 92 ? -19.424 10.947 4.754 1.00 73.81 92 THR A C 1
ATOM 705 O O . THR A 1 92 ? -18.754 11.947 5.020 1.00 73.81 92 THR A O 1
ATOM 708 N N . VAL A 1 93 ? -18.888 9.750 4.524 1.00 64.94 93 VAL A N 1
ATOM 709 C CA . VAL A 1 93 ? -17.455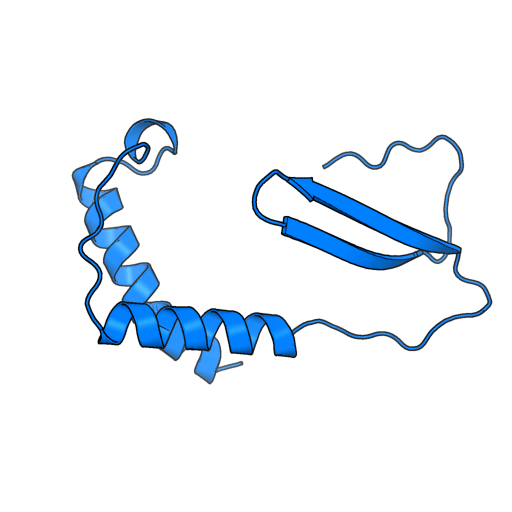 9.524 4.325 1.00 64.94 93 VAL A CA 1
ATOM 710 C C . VAL A 1 93 ? -17.153 9.945 2.885 1.00 64.94 93 VAL A C 1
ATOM 712 O O . VAL A 1 93 ? -17.288 9.145 1.967 1.00 64.94 93 VAL A O 1
ATOM 715 N N . ALA A 1 94 ? -16.904 11.235 2.661 1.00 59.97 94 ALA A N 1
ATOM 716 C CA . ALA A 1 94 ? -16.441 11.727 1.363 1.00 59.97 94 ALA A CA 1
ATOM 717 C C . ALA A 1 94 ? -14.914 11.561 1.257 1.00 59.97 94 ALA A C 1
ATOM 719 O O . ALA A 1 94 ? -14.234 11.639 2.283 1.00 59.97 94 ALA A O 1
ATOM 720 N N . GLU A 1 95 ? -14.417 11.326 0.035 1.00 43.56 95 GLU A N 1
ATOM 721 C CA . GLU A 1 95 ? -12.988 11.440 -0.323 1.00 43.56 95 GLU A CA 1
ATOM 722 C C . GLU A 1 95 ? -12.420 12.832 -0.010 1.00 43.56 95 GLU A C 1
ATOM 724 O O . GLU A 1 95 ? -13.136 13.838 -0.238 1.00 43.56 95 GLU A O 1
#

pLDDT: mean 86.92, std 8.58, range [43.56, 95.5]

Secondary structure (DSSP, 8-state):
-HHHHHHHHHHHHHHHHHHHHH-SSHHHHTT------HHHHHHHHHHHHHHHH--------TTSEEEEEEEEETTEEEEEEEEETT--TT-----